Protein AF-A0A8X7U1D4-F1 (afdb_monomer_lite)

Radius of gyration: 17.74 Å; chains: 1; bounding box: 40×36×51 Å

pLDDT: mean 89.43, std 10.96, range [47.75, 97.56]

InterPro domains:
  IPR011257 DNA glycosylase [SSF48150] (38-174)
  IPR052054 Oxidative DNA damage repair enzyme [PTHR10242] (1-174)

Structure (mmCIF, N/CA/C/O backbone):
data_AF-A0A8X7U1D4-F1
#
_entry.id   AF-A0A8X7U1D4-F1
#
loop_
_atom_site.group_PDB
_atom_site.id
_atom_site.type_symbol
_atom_site.label_atom_id
_atom_site.label_alt_id
_atom_site.label_comp_id
_atom_site.label_asym_id
_atom_site.label_entity_id
_atom_site.label_seq_id
_atom_site.pdbx_PDB_ins_code
_atom_site.Cartn_x
_atom_site.Cartn_y
_atom_site.Cartn_z
_atom_site.occupancy
_atom_site.B_iso_or_equiv
_atom_site.auth_seq_id
_atom_site.auth_comp_id
_atom_site.auth_asym_id
_atom_site.auth_atom_id
_atom_site.pdbx_PDB_model_num
ATOM 1 N N . MET A 1 1 ? 5.957 -12.033 -0.882 1.00 64.75 1 MET A N 1
ATOM 2 C CA . MET A 1 1 ? 5.432 -12.866 -1.970 1.00 64.75 1 MET A CA 1
ATOM 3 C C . MET A 1 1 ? 5.738 -12.234 -3.320 1.00 64.75 1 MET A C 1
ATOM 5 O O . MET A 1 1 ? 5.631 -11.025 -3.478 1.00 64.75 1 MET A O 1
ATOM 9 N N . LEU A 1 2 ? 6.186 -13.049 -4.268 1.00 77.56 2 LEU A N 1
ATOM 10 C CA . LEU A 1 2 ? 6.453 -12.641 -5.643 1.00 77.56 2 LEU A CA 1
ATOM 11 C C . LEU A 1 2 ? 5.250 -13.031 -6.507 1.00 77.56 2 LEU A C 1
ATOM 13 O O . LEU A 1 2 ? 4.722 -14.129 -6.337 1.00 77.56 2 LEU A O 1
ATOM 17 N N . ARG A 1 3 ? 4.822 -12.157 -7.421 1.00 82.44 3 ARG A N 1
ATOM 18 C CA . ARG A 1 3 ? 3.791 -12.498 -8.406 1.00 82.44 3 ARG A CA 1
ATOM 19 C C . ARG A 1 3 ? 4.402 -13.340 -9.533 1.00 82.44 3 ARG A C 1
ATOM 21 O O . ARG A 1 3 ? 5.425 -12.961 -10.105 1.00 82.44 3 ARG A O 1
ATOM 28 N N . ILE A 1 4 ? 3.806 -14.504 -9.782 1.00 87.31 4 ILE A N 1
ATOM 29 C CA . ILE A 1 4 ? 4.330 -15.546 -10.683 1.00 87.31 4 ILE A CA 1
ATOM 30 C C . ILE A 1 4 ? 3.261 -16.059 -11.660 1.00 87.31 4 ILE A C 1
ATOM 32 O O . ILE A 1 4 ? 3.222 -17.241 -11.990 1.00 87.31 4 ILE A O 1
ATOM 36 N N . SER A 1 5 ? 2.345 -15.190 -12.093 1.00 88.62 5 SER A N 1
ATOM 37 C CA . SER A 1 5 ? 1.375 -15.548 -13.129 1.00 88.62 5 SER A CA 1
ATOM 38 C C . SER A 1 5 ? 1.995 -15.471 -14.527 1.00 88.62 5 SER A C 1
ATOM 40 O O . SER A 1 5 ? 2.973 -14.761 -14.758 1.00 88.62 5 SER A O 1
ATOM 42 N N . ALA A 1 6 ? 1.357 -16.132 -15.497 1.00 92.06 6 ALA A N 1
ATOM 43 C CA . ALA A 1 6 ? 1.747 -16.028 -16.903 1.00 92.06 6 ALA A CA 1
ATOM 44 C C . ALA A 1 6 ? 1.692 -14.585 -17.437 1.00 92.06 6 ALA A C 1
ATOM 46 O O . ALA A 1 6 ? 2.353 -14.272 -18.421 1.00 92.06 6 ALA A O 1
ATOM 47 N N . GLU A 1 7 ? 0.880 -13.712 -16.836 1.00 90.25 7 GLU A N 1
ATOM 48 C CA . GLU A 1 7 ? 0.852 -12.292 -17.184 1.00 90.25 7 GLU A CA 1
ATOM 49 C C . GLU A 1 7 ? 2.069 -11.552 -16.630 1.00 90.25 7 GLU A C 1
ATOM 51 O O . GLU A 1 7 ? 2.723 -10.847 -17.387 1.00 90.25 7 GLU A O 1
ATOM 56 N N . ASP A 1 8 ? 2.453 -11.809 -15.376 1.00 90.19 8 ASP A N 1
ATOM 57 C CA . ASP A 1 8 ? 3.663 -11.216 -14.786 1.00 90.19 8 ASP A CA 1
ATOM 58 C C . ASP A 1 8 ? 4.927 -11.627 -15.554 1.00 90.19 8 ASP A C 1
ATOM 60 O O . ASP A 1 8 ? 5.841 -10.829 -15.745 1.00 90.19 8 ASP A O 1
ATOM 64 N N . ASP A 1 9 ? 4.981 -12.873 -16.029 1.00 92.75 9 ASP A N 1
ATOM 65 C CA . ASP A 1 9 ? 6.097 -13.361 -16.840 1.00 92.75 9 ASP A CA 1
ATOM 66 C C . ASP A 1 9 ? 6.171 -12.656 -18.200 1.00 92.75 9 ASP A C 1
ATOM 68 O O . ASP A 1 9 ? 7.270 -12.357 -18.678 1.00 92.75 9 ASP A O 1
ATOM 72 N N . ARG A 1 10 ? 5.018 -12.343 -18.812 1.00 94.38 10 ARG A N 1
ATOM 73 C CA . ARG A 1 10 ? 4.970 -11.535 -20.039 1.00 94.38 10 ARG A CA 1
ATOM 74 C C . ARG A 1 10 ? 5.443 -10.111 -19.780 1.00 94.38 10 ARG A C 1
ATOM 76 O O . ARG A 1 10 ? 6.252 -9.621 -20.564 1.00 94.38 10 ARG A O 1
ATOM 83 N N . ASP A 1 11 ? 4.993 -9.485 -18.697 1.00 92.56 11 ASP A N 1
ATOM 84 C CA . ASP A 1 11 ? 5.366 -8.110 -18.347 1.00 92.56 11 ASP A CA 1
ATOM 85 C C . ASP A 1 11 ? 6.883 -7.992 -18.129 1.00 92.56 11 ASP A C 1
ATOM 87 O O . ASP A 1 11 ? 7.542 -7.123 -18.706 1.00 92.56 11 ASP A O 1
ATOM 91 N N . VAL A 1 12 ? 7.473 -8.929 -17.375 1.00 94.06 12 VAL A N 1
ATOM 92 C CA . VAL A 1 12 ? 8.928 -8.985 -17.155 1.00 94.06 12 VAL A CA 1
ATOM 93 C C . VAL A 1 12 ? 9.675 -9.223 -18.466 1.00 94.06 12 VAL A C 1
ATOM 95 O O . VAL A 1 12 ? 10.674 -8.553 -18.727 1.00 94.06 12 VAL A O 1
ATOM 98 N N . ALA A 1 13 ? 9.205 -10.147 -19.308 1.00 94.69 13 ALA A N 1
ATOM 99 C CA . ALA A 1 13 ? 9.846 -10.432 -20.589 1.00 94.69 13 ALA A CA 1
ATOM 100 C C . ALA A 1 13 ? 9.810 -9.222 -21.536 1.00 94.69 13 ALA A C 1
ATOM 102 O O . ALA A 1 13 ? 10.823 -8.923 -22.166 1.00 94.69 13 ALA A O 1
ATOM 103 N N . GLN A 1 14 ? 8.684 -8.507 -21.616 1.00 94.94 14 GLN A N 1
ATOM 104 C CA . GLN A 1 14 ? 8.561 -7.286 -22.418 1.00 94.94 14 GLN A CA 1
ATOM 105 C C . GLN A 1 14 ? 9.490 -6.183 -21.903 1.00 94.94 14 GLN A C 1
ATOM 107 O O . GLN A 1 14 ? 10.223 -5.583 -22.686 1.00 94.94 14 GLN A O 1
ATOM 112 N N . PHE A 1 15 ? 9.540 -5.964 -20.587 1.00 94.31 15 PHE A N 1
ATOM 113 C CA . PHE A 1 15 ? 10.480 -5.021 -19.978 1.00 94.31 15 PHE A CA 1
ATOM 114 C C . PHE A 1 15 ? 11.941 -5.371 -20.312 1.00 94.31 15 PHE A C 1
ATOM 116 O O . PHE A 1 15 ? 12.717 -4.519 -20.743 1.00 94.31 15 PHE A O 1
ATOM 123 N N . GLN A 1 16 ? 12.315 -6.644 -20.189 1.00 96.25 16 GLN A N 1
ATOM 124 C CA . GLN A 1 16 ? 13.667 -7.127 -20.479 1.00 96.25 16 GLN A CA 1
ATOM 125 C C . GLN A 1 16 ? 14.033 -7.103 -21.972 1.00 96.25 16 GLN A C 1
ATOM 127 O O . GLN A 1 16 ? 15.218 -7.095 -22.302 1.00 96.25 16 GLN A O 1
ATOM 132 N N . GLN A 1 17 ? 13.054 -7.088 -22.882 1.00 96.50 17 GLN A N 1
ATOM 133 C CA . GLN A 1 17 ? 13.299 -6.859 -24.313 1.00 96.50 17 GLN A CA 1
ATOM 134 C C . GLN A 1 17 ? 13.699 -5.409 -24.599 1.00 96.50 17 GLN A C 1
ATOM 136 O O . GLN A 1 17 ? 14.496 -5.169 -25.500 1.00 96.50 17 GLN A O 1
ATOM 141 N N . LEU A 1 18 ? 13.169 -4.456 -23.828 1.00 95.50 18 LEU A N 1
ATOM 142 C CA . LEU A 1 18 ? 13.503 -3.034 -23.945 1.00 95.50 18 LEU A CA 1
ATOM 143 C C . LEU A 1 18 ? 14.812 -2.678 -23.220 1.00 95.50 18 LEU A C 1
ATOM 145 O O . LEU A 1 18 ? 15.472 -1.708 -23.584 1.00 95.50 18 LEU A O 1
ATOM 149 N N . HIS A 1 19 ? 15.195 -3.463 -22.208 1.00 94.81 19 HIS A N 1
ATOM 150 C CA . HIS A 1 19 ? 16.350 -3.200 -21.349 1.00 94.81 19 HIS A CA 1
ATOM 151 C C . HIS A 1 19 ? 17.247 -4.441 -21.211 1.00 94.81 19 HIS A C 1
ATOM 153 O O . HIS A 1 19 ? 17.088 -5.251 -20.294 1.00 94.81 19 HIS A O 1
ATOM 159 N N . GLU A 1 20 ? 18.235 -4.576 -22.100 1.00 94.38 20 GLU A N 1
ATOM 160 C CA . GLU A 1 20 ? 19.131 -5.744 -22.145 1.00 94.38 20 GLU A CA 1
ATOM 161 C C . GLU A 1 20 ? 19.928 -5.943 -20.843 1.00 94.38 20 GLU A C 1
ATOM 163 O O . GLU A 1 20 ? 20.044 -7.068 -20.350 1.00 94.38 20 GLU A O 1
ATOM 168 N N . ASP A 1 21 ? 20.399 -4.862 -20.217 1.00 95.38 21 ASP A N 1
ATOM 169 C CA . ASP A 1 21 ? 21.080 -4.939 -18.920 1.00 95.38 21 ASP A CA 1
ATOM 170 C C . ASP A 1 21 ? 20.163 -5.483 -17.820 1.00 95.38 21 ASP A C 1
ATOM 172 O O . ASP A 1 21 ? 20.604 -6.260 -16.968 1.00 95.38 21 ASP A O 1
ATOM 176 N N . ALA A 1 22 ? 18.872 -5.137 -17.848 1.00 94.81 22 ALA A N 1
ATOM 177 C CA . ALA A 1 22 ? 17.910 -5.689 -16.903 1.00 94.81 22 ALA A CA 1
ATOM 178 C C . ALA A 1 22 ? 17.762 -7.203 -17.099 1.00 94.81 22 ALA A C 1
ATOM 180 O O . ALA A 1 22 ? 17.758 -7.947 -16.120 1.00 94.81 22 ALA A O 1
ATOM 181 N N . LYS A 1 23 ? 17.734 -7.674 -18.353 1.00 95.69 23 LYS A N 1
ATOM 182 C CA . LYS A 1 23 ? 17.719 -9.106 -18.682 1.00 95.69 23 LYS A CA 1
ATOM 183 C C . LYS A 1 23 ? 18.964 -9.824 -18.167 1.00 95.69 23 LYS A C 1
ATOM 185 O O . LYS A 1 23 ? 18.845 -10.853 -17.506 1.00 95.69 23 LYS A O 1
ATOM 190 N N . LYS A 1 24 ? 20.152 -9.272 -18.434 1.00 97.00 24 LYS A N 1
ATOM 191 C CA . LYS A 1 24 ? 21.442 -9.849 -18.023 1.00 97.00 24 LYS A CA 1
ATOM 192 C C . LYS A 1 24 ? 21.555 -10.004 -16.505 1.00 97.00 24 LYS A C 1
ATOM 194 O O . LYS A 1 24 ? 22.108 -10.993 -16.035 1.00 97.00 24 LYS A O 1
ATOM 199 N N . ASN A 1 25 ? 21.022 -9.042 -15.754 1.00 96.00 25 ASN A N 1
ATOM 200 C CA . ASN A 1 25 ? 21.076 -9.025 -14.291 1.00 96.00 25 ASN A CA 1
ATOM 201 C C . ASN A 1 25 ? 19.840 -9.656 -13.619 1.00 96.00 25 ASN A C 1
ATOM 203 O O . ASN A 1 25 ? 19.769 -9.697 -12.394 1.00 96.00 25 ASN A O 1
ATOM 207 N N . GLY A 1 26 ? 18.860 -10.144 -14.390 1.00 92.06 26 GLY A N 1
ATOM 208 C CA . GLY A 1 26 ? 17.635 -10.744 -13.852 1.00 92.06 26 GLY A CA 1
ATOM 209 C C . GLY A 1 26 ? 16.670 -9.751 -13.186 1.00 92.06 26 GLY A C 1
ATOM 210 O O . GLY A 1 26 ? 15.849 -10.154 -12.362 1.00 92.06 26 GLY A O 1
ATOM 211 N N . PHE A 1 27 ? 16.745 -8.461 -13.526 1.00 92.19 27 PHE A N 1
ATOM 212 C CA . PHE A 1 27 ? 15.837 -7.428 -13.021 1.00 92.19 27 PHE A CA 1
ATOM 213 C C . PHE A 1 27 ? 14.454 -7.481 -13.682 1.00 92.19 27 PHE A C 1
ATOM 215 O O . PHE A 1 27 ? 14.292 -7.970 -14.799 1.00 92.19 27 PHE A O 1
ATOM 222 N N . GLY A 1 28 ? 13.456 -6.923 -12.993 1.00 89.56 28 GLY A N 1
ATOM 223 C CA . GLY A 1 28 ? 12.088 -6.748 -13.504 1.00 89.56 28 GLY A CA 1
ATOM 224 C C . GLY A 1 28 ? 11.004 -7.284 -12.572 1.00 89.56 28 GLY A C 1
ATOM 225 O O . GLY A 1 28 ? 9.836 -6.953 -12.728 1.00 89.56 28 GLY A O 1
ATOM 226 N N . ARG A 1 29 ? 11.378 -8.081 -11.567 1.00 89.75 29 ARG A N 1
ATOM 227 C CA . ARG A 1 29 ? 10.444 -8.610 -10.572 1.00 89.75 29 ARG A CA 1
ATOM 228 C C . ARG A 1 29 ? 10.420 -7.765 -9.307 1.00 89.75 29 ARG A C 1
ATOM 230 O O . ARG A 1 29 ? 11.459 -7.321 -8.828 1.00 89.75 29 ARG A O 1
ATOM 237 N N . ILE A 1 30 ? 9.224 -7.595 -8.749 1.00 87.56 30 ILE A N 1
ATOM 238 C CA . ILE A 1 30 ? 8.982 -6.779 -7.556 1.00 87.56 30 ILE A CA 1
ATOM 239 C C . ILE A 1 30 ? 8.478 -7.671 -6.425 1.00 87.56 30 ILE A C 1
ATOM 241 O O . ILE A 1 30 ? 7.557 -8.471 -6.602 1.00 87.56 30 ILE A O 1
ATOM 245 N N . PHE A 1 31 ? 9.081 -7.520 -5.247 1.00 87.94 31 PHE A N 1
ATOM 246 C CA . PHE A 1 31 ? 8.584 -8.146 -4.030 1.00 87.94 31 PHE A CA 1
ATOM 247 C C . PHE A 1 31 ? 7.404 -7.360 -3.474 1.00 87.94 31 PHE A C 1
ATOM 249 O O . PHE A 1 31 ? 7.454 -6.139 -3.356 1.00 87.94 31 PHE A O 1
ATOM 256 N N . ARG A 1 32 ? 6.368 -8.087 -3.068 1.00 89.75 32 ARG A N 1
ATOM 257 C CA . ARG A 1 32 ? 5.227 -7.540 -2.338 1.00 89.75 32 ARG A CA 1
ATOM 258 C C . ARG A 1 32 ? 4.919 -8.385 -1.110 1.00 89.75 32 ARG A C 1
ATOM 260 O O . ARG A 1 32 ? 5.496 -9.460 -0.946 1.00 89.75 32 ARG A O 1
ATOM 267 N N . SER A 1 33 ? 4.049 -7.936 -0.227 1.00 91.12 33 SER A N 1
ATOM 268 C CA . SER A 1 33 ? 3.607 -8.723 0.926 1.00 91.12 33 SER A CA 1
ATOM 269 C C . SER A 1 33 ? 2.599 -9.796 0.494 1.00 91.12 33 SER A C 1
ATOM 271 O O . SER A 1 33 ? 2.165 -9.828 -0.659 1.00 91.12 33 SER A O 1
ATOM 273 N N . THR A 1 34 ? 2.268 -10.731 1.389 1.00 88.25 34 THR A N 1
ATOM 274 C CA . THR A 1 34 ? 1.273 -11.7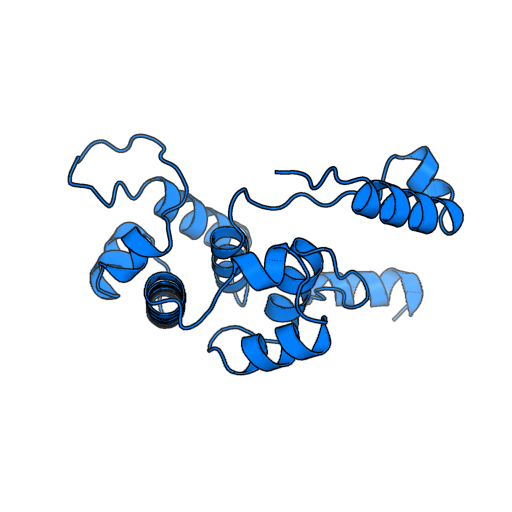83 1.096 1.00 88.25 34 THR A CA 1
ATOM 275 C C . THR A 1 34 ? -0.123 -11.192 0.911 1.00 88.25 34 THR A C 1
ATOM 277 O O . THR A 1 34 ? -0.875 -11.664 0.068 1.00 88.25 34 THR A O 1
ATOM 280 N N . PHE A 1 35 ? -0.444 -10.130 1.654 1.00 91.25 35 PHE A N 1
ATOM 281 C CA . PHE A 1 35 ? -1.720 -9.426 1.567 1.00 91.25 35 PHE A CA 1
ATOM 282 C C . PHE A 1 35 ? -1.511 -7.991 1.091 1.00 91.25 35 PHE A C 1
ATOM 284 O O . PHE A 1 35 ? -0.638 -7.292 1.606 1.00 91.25 35 PHE A O 1
ATOM 291 N N . LEU A 1 36 ? -2.352 -7.513 0.167 1.00 95.38 36 LEU A N 1
ATOM 292 C CA . LEU A 1 36 ? -2.281 -6.124 -0.306 1.00 95.38 36 LEU A CA 1
ATOM 293 C C . LEU A 1 36 ? -2.456 -5.108 0.830 1.00 95.38 36 LEU A C 1
ATOM 295 O O . LEU A 1 36 ? -1.814 -4.062 0.834 1.00 95.38 36 LEU A O 1
ATOM 299 N N . PHE A 1 37 ? -3.280 -5.438 1.827 1.00 96.75 37 PHE A N 1
ATOM 300 C CA . PHE A 1 37 ? -3.469 -4.607 3.015 1.00 96.75 37 PHE A CA 1
ATOM 301 C C . PHE A 1 37 ? -2.145 -4.292 3.730 1.00 96.75 37 PHE A C 1
ATOM 303 O O . PHE A 1 37 ? -1.912 -3.151 4.122 1.00 96.75 37 PHE A O 1
ATOM 310 N N . GLU A 1 38 ? -1.253 -5.276 3.856 1.00 95.44 38 GLU A N 1
ATOM 311 C CA . GLU A 1 38 ? 0.056 -5.096 4.487 1.00 95.44 38 GLU A CA 1
ATOM 312 C C . GLU A 1 38 ? 0.935 -4.128 3.678 1.00 95.44 38 GLU A C 1
ATOM 314 O O . GLU A 1 38 ? 1.541 -3.222 4.254 1.00 95.44 38 GLU A O 1
ATOM 319 N N . ASP A 1 39 ? 0.947 -4.251 2.346 1.00 95.94 39 ASP A N 1
ATOM 320 C CA . ASP A 1 39 ? 1.671 -3.328 1.461 1.00 95.94 39 ASP A CA 1
ATOM 321 C C . ASP A 1 39 ? 1.113 -1.898 1.551 1.00 95.94 39 ASP A C 1
ATOM 323 O O . ASP A 1 39 ? 1.877 -0.929 1.616 1.00 95.94 39 ASP A O 1
ATOM 327 N N . MET A 1 40 ? -0.214 -1.750 1.629 1.00 97.56 40 MET A N 1
ATOM 328 C CA . MET A 1 40 ? -0.880 -0.457 1.819 1.00 97.56 40 MET A CA 1
ATOM 329 C C . MET A 1 40 ? -0.475 0.193 3.146 1.00 97.56 40 MET A C 1
ATOM 331 O O . MET A 1 40 ? -0.098 1.367 3.166 1.00 97.56 40 MET A O 1
ATOM 335 N N . VAL A 1 41 ? -0.513 -0.555 4.254 1.00 96.50 41 VAL A N 1
ATOM 336 C CA . VAL A 1 41 ? -0.135 -0.026 5.571 1.00 96.50 41 VAL A CA 1
ATOM 337 C C . VAL A 1 41 ? 1.345 0.349 5.596 1.00 96.50 41 VAL A C 1
ATOM 339 O O . VAL A 1 41 ? 1.672 1.478 5.959 1.00 96.50 41 VAL A O 1
ATOM 342 N N . LYS A 1 42 ? 2.245 -0.532 5.145 1.00 95.44 42 LYS A N 1
ATOM 343 C CA . LYS A 1 42 ? 3.689 -0.241 5.086 1.00 95.44 42 LYS A CA 1
ATOM 344 C C . LYS A 1 42 ? 4.002 0.993 4.239 1.00 95.44 42 LYS A C 1
ATOM 346 O O . LYS A 1 42 ? 4.844 1.798 4.632 1.00 95.44 42 LYS A O 1
ATOM 351 N N . SER A 1 43 ? 3.283 1.192 3.135 1.00 96.38 43 SER A N 1
ATOM 352 C CA . SER A 1 43 ? 3.431 2.383 2.289 1.00 96.38 43 SER A CA 1
ATOM 353 C C . SER A 1 43 ? 3.054 3.672 3.030 1.00 96.38 43 SER A C 1
ATOM 355 O O . SER A 1 43 ? 3.763 4.671 2.925 1.00 96.38 43 SER A O 1
ATOM 357 N N . ILE A 1 44 ? 1.988 3.650 3.839 1.00 97.12 44 ILE A N 1
ATOM 358 C CA . ILE A 1 44 ? 1.602 4.782 4.701 1.00 97.12 44 ILE A CA 1
ATOM 359 C C . ILE A 1 44 ? 2.668 5.049 5.776 1.00 97.12 44 ILE A C 1
ATOM 361 O O . ILE A 1 44 ? 2.967 6.208 6.082 1.00 97.12 44 ILE A O 1
ATOM 365 N N . LEU A 1 45 ? 3.235 3.991 6.365 1.00 95.94 45 LEU A N 1
ATOM 366 C CA . LEU A 1 45 ? 4.274 4.098 7.395 1.00 95.94 45 LEU A CA 1
ATOM 367 C C . LEU A 1 45 ? 5.570 4.715 6.853 1.00 95.94 45 LEU A C 1
ATOM 369 O O . LEU A 1 45 ? 6.221 5.467 7.578 1.00 95.94 45 LEU A O 1
ATOM 373 N N . LEU A 1 46 ? 5.908 4.440 5.591 1.00 95.00 46 LEU A N 1
ATOM 374 C CA . LEU A 1 46 ? 7.104 4.964 4.931 1.00 95.00 46 LEU A CA 1
ATOM 375 C C . LEU A 1 46 ? 7.031 6.481 4.691 1.00 95.00 46 LEU A C 1
ATOM 377 O O . LEU A 1 46 ? 8.035 7.183 4.800 1.00 95.00 46 LEU A O 1
ATOM 381 N N . CYS A 1 47 ? 5.845 7.019 4.393 1.00 93.81 47 CYS A N 1
ATOM 382 C CA . CYS A 1 47 ? 5.682 8.448 4.128 1.00 93.81 47 CYS A CA 1
ATOM 383 C C . CYS A 1 47 ? 6.051 9.302 5.345 1.00 93.81 47 CYS A C 1
ATOM 385 O O . CYS A 1 47 ? 5.508 9.085 6.424 1.00 93.81 47 CYS A O 1
ATOM 387 N N . ASN A 1 48 ? 6.880 10.338 5.159 1.00 91.88 48 ASN A N 1
ATOM 388 C CA . ASN A 1 48 ? 7.308 11.274 6.213 1.00 91.88 48 ASN A CA 1
ATOM 389 C C . ASN A 1 48 ? 7.906 10.568 7.449 1.00 91.88 48 ASN A C 1
ATOM 391 O O . ASN A 1 48 ? 7.566 10.865 8.600 1.00 91.88 48 ASN A O 1
ATOM 395 N N . SER A 1 49 ? 8.739 9.563 7.202 1.00 93.06 49 SER A N 1
ATOM 396 C CA . SER A 1 49 ? 9.416 8.770 8.220 1.00 93.06 49 SER A CA 1
ATOM 397 C C . SER A 1 49 ? 10.833 8.457 7.747 1.00 93.06 49 SER A C 1
ATOM 399 O O . SER A 1 49 ? 11.099 8.416 6.548 1.00 93.06 49 SER A O 1
ATOM 401 N N . THR A 1 50 ? 11.756 8.240 8.682 1.00 93.69 50 THR A N 1
ATOM 402 C CA . THR A 1 50 ? 13.060 7.669 8.329 1.00 93.69 50 THR A CA 1
ATOM 403 C C . THR A 1 50 ? 12.903 6.171 8.095 1.00 93.69 50 THR A C 1
ATOM 405 O O . THR A 1 50 ? 11.948 5.544 8.569 1.00 93.69 50 THR A O 1
ATOM 408 N N . TRP A 1 51 ? 13.861 5.570 7.394 1.00 92.69 51 TRP A N 1
ATOM 409 C CA . TRP A 1 51 ? 13.871 4.124 7.195 1.00 92.69 51 TRP A CA 1
ATOM 410 C C . TRP A 1 51 ? 13.849 3.359 8.527 1.00 92.69 51 TRP A C 1
ATOM 412 O O . TRP A 1 51 ? 12.998 2.498 8.732 1.00 92.69 51 TRP A O 1
ATOM 422 N N . GLU A 1 52 ? 14.699 3.755 9.477 1.00 94.94 52 GLU A N 1
ATOM 423 C CA . GLU A 1 52 ? 14.768 3.153 10.813 1.00 94.94 52 GLU A CA 1
ATOM 424 C C . GLU A 1 52 ? 13.430 3.225 11.565 1.00 94.94 52 GLU A C 1
ATOM 426 O O . GLU A 1 52 ? 12.957 2.220 12.092 1.00 94.94 52 GLU A O 1
ATOM 431 N N . LYS A 1 53 ? 12.760 4.386 11.562 1.00 94.06 53 LYS A N 1
ATOM 432 C CA . LYS A 1 53 ? 11.442 4.535 12.201 1.00 94.06 53 LYS A CA 1
ATOM 433 C C . LYS A 1 53 ? 10.375 3.689 11.512 1.00 94.06 53 LYS A C 1
ATOM 435 O O . LYS A 1 53 ? 9.514 3.127 12.183 1.00 94.06 53 LYS A O 1
ATOM 440 N N . THR A 1 54 ? 10.438 3.581 10.187 1.00 94.12 54 THR A N 1
ATOM 441 C CA . THR A 1 54 ? 9.519 2.746 9.401 1.00 94.12 54 THR A CA 1
ATOM 442 C C . THR A 1 54 ? 9.690 1.272 9.747 1.00 94.12 54 THR A C 1
ATOM 444 O O . THR A 1 54 ? 8.700 0.593 10.018 1.00 94.12 54 THR A O 1
ATOM 447 N N . LEU A 1 55 ? 10.937 0.798 9.818 1.00 92.25 55 LEU A N 1
ATOM 448 C CA . LEU A 1 55 ? 11.255 -0.551 10.276 1.00 92.25 55 LEU A CA 1
ATOM 449 C C . LEU A 1 55 ? 10.787 -0.789 11.709 1.00 92.25 55 LEU A C 1
ATOM 451 O O . LEU A 1 55 ? 10.214 -1.842 11.980 1.00 92.25 55 LEU A O 1
ATOM 455 N N . GLY A 1 56 ? 10.981 0.185 12.601 1.00 91.94 56 GLY A N 1
ATOM 456 C CA . GLY A 1 56 ? 10.490 0.131 13.974 1.00 91.94 56 GLY A CA 1
ATOM 457 C C . GLY A 1 56 ? 8.976 -0.065 14.032 1.00 91.94 56 GLY A C 1
ATOM 458 O O . GLY A 1 56 ? 8.518 -1.035 14.623 1.00 91.94 56 GLY A O 1
ATOM 459 N N . MET A 1 57 ? 8.202 0.785 13.349 1.00 93.19 57 MET A N 1
ATOM 460 C CA . MET A 1 57 ? 6.736 0.676 13.306 1.00 93.19 57 MET A CA 1
ATOM 461 C C . MET A 1 57 ? 6.266 -0.654 12.699 1.00 93.19 57 MET A C 1
ATOM 463 O O . MET A 1 57 ? 5.415 -1.325 13.279 1.00 93.19 57 MET A O 1
ATOM 467 N N . ALA A 1 58 ? 6.829 -1.060 11.555 1.00 91.00 58 ALA A N 1
ATOM 468 C CA . ALA A 1 58 ? 6.444 -2.300 10.879 1.00 91.00 58 ALA A CA 1
ATOM 469 C C . ALA A 1 58 ? 6.799 -3.549 11.705 1.00 91.00 58 ALA A C 1
ATOM 471 O O . ALA A 1 58 ? 6.017 -4.499 11.776 1.00 91.00 58 ALA A O 1
ATOM 472 N N . SER A 1 59 ? 7.958 -3.538 12.367 1.00 86.88 59 SER A N 1
ATOM 473 C CA . SER A 1 59 ? 8.377 -4.630 13.246 1.00 86.88 59 SER A CA 1
ATOM 474 C C . SER A 1 59 ? 7.503 -4.680 14.491 1.00 86.88 59 SER A C 1
ATOM 476 O O . SER A 1 59 ? 6.972 -5.738 14.799 1.00 86.88 59 SER A O 1
ATOM 478 N N . SER A 1 60 ? 7.277 -3.544 15.161 1.00 84.62 60 SER A N 1
ATOM 479 C CA . SER A 1 60 ? 6.389 -3.461 16.324 1.00 84.62 60 SER A CA 1
ATOM 480 C C . SER A 1 60 ? 4.998 -3.996 16.007 1.00 84.62 60 SER A C 1
ATOM 482 O O . SER A 1 60 ? 4.480 -4.780 16.791 1.00 84.62 60 SER A O 1
ATOM 484 N N . SER A 1 61 ? 4.433 -3.690 14.834 1.00 80.56 61 SER A N 1
ATOM 485 C CA . SER A 1 61 ? 3.151 -4.280 14.432 1.00 80.56 61 SER A CA 1
ATOM 486 C C . SER A 1 61 ? 3.191 -5.798 14.248 1.00 80.56 61 SER A C 1
ATOM 488 O O . SER A 1 61 ? 2.207 -6.449 14.559 1.00 80.56 61 SER A O 1
ATOM 490 N N . ALA A 1 62 ? 4.311 -6.379 13.806 1.00 72.44 62 ALA A N 1
ATOM 491 C CA . ALA A 1 62 ? 4.461 -7.834 13.700 1.00 72.44 62 ALA A CA 1
ATOM 492 C C . ALA A 1 62 ? 4.684 -8.523 15.063 1.00 72.44 62 ALA A C 1
ATOM 494 O O . ALA A 1 62 ? 4.428 -9.714 15.205 1.00 72.44 62 ALA A O 1
ATOM 495 N N . TYR A 1 63 ? 5.159 -7.785 16.072 1.00 60.53 63 TYR A N 1
ATOM 496 C CA . TYR A 1 63 ? 5.245 -8.252 17.464 1.00 60.53 63 TYR A CA 1
ATOM 497 C C . TYR A 1 63 ? 3.960 -8.005 18.260 1.00 60.53 63 TYR A C 1
ATOM 499 O O . TYR A 1 63 ? 3.828 -8.485 19.384 1.00 60.53 63 TYR A O 1
ATOM 507 N N . CYS A 1 64 ? 3.002 -7.270 17.692 1.00 60.56 64 CYS A N 1
ATOM 508 C CA . CYS A 1 64 ? 1.687 -7.118 18.286 1.00 60.56 64 CYS A CA 1
ATOM 509 C C . CYS A 1 64 ? 0.920 -8.430 18.138 1.00 60.56 64 CYS A C 1
ATOM 511 O O . CYS A 1 64 ? 0.145 -8.602 17.201 1.00 60.56 64 CYS A O 1
ATOM 513 N N . ASN A 1 65 ? 1.093 -9.343 19.094 1.00 56.75 65 ASN A N 1
ATOM 514 C CA . ASN A 1 65 ? 0.070 -10.340 19.380 1.00 56.75 65 ASN A CA 1
ATOM 515 C C . ASN A 1 65 ? -1.164 -9.590 19.895 1.00 56.75 65 ASN A C 1
ATOM 517 O O . ASN A 1 65 ? -1.358 -9.412 21.095 1.00 56.75 65 ASN A O 1
ATOM 521 N N . LEU A 1 66 ? -2.002 -9.122 18.966 1.00 59.28 66 LEU A N 1
ATOM 522 C CA . LEU A 1 66 ? -3.278 -8.464 19.269 1.00 59.28 66 LEU A CA 1
ATOM 523 C C . LEU A 1 66 ? -4.249 -9.418 19.991 1.00 59.28 66 LEU A C 1
ATOM 525 O O . LEU A 1 66 ? -5.247 -8.997 20.570 1.00 59.28 66 LEU A O 1
ATOM 529 N N . SER A 1 67 ? -3.915 -10.707 20.018 1.00 49.88 67 SER A N 1
ATOM 530 C CA . SER A 1 67 ? -4.503 -11.758 20.832 1.00 49.88 67 SER A CA 1
ATOM 531 C C . SER A 1 67 ? -3.717 -11.977 22.135 1.00 49.88 67 SER A C 1
ATOM 533 O O . SER A 1 67 ? -2.885 -12.869 22.175 1.00 49.88 67 SER A O 1
ATOM 535 N N . TYR A 1 68 ? -3.998 -11.185 23.180 1.00 48.44 68 TYR A N 1
ATOM 536 C CA . TYR A 1 68 ? -3.856 -11.419 24.644 1.00 48.44 68 TYR A CA 1
ATOM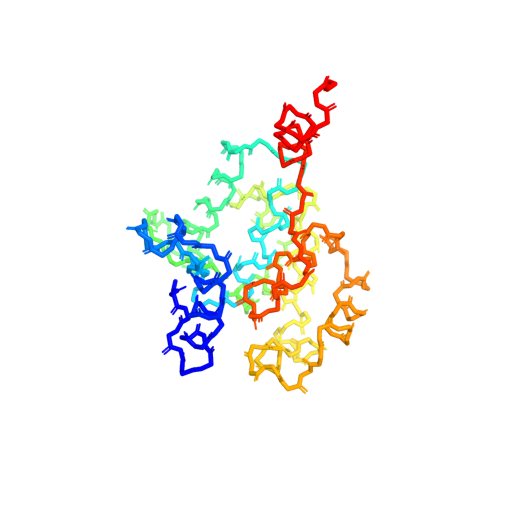 537 C C . TYR A 1 68 ? -2.629 -12.141 25.273 1.00 48.44 68 TYR A C 1
ATOM 539 O O . TYR A 1 68 ? -2.516 -12.145 26.502 1.00 48.44 68 TYR A O 1
ATOM 547 N N . SER A 1 69 ? -1.697 -12.735 24.531 1.00 47.75 69 SER A N 1
ATOM 548 C CA . SER A 1 69 ? -0.523 -13.419 25.069 1.00 47.75 69 SER A CA 1
ATOM 549 C C . SER A 1 69 ? 0.617 -12.421 25.245 1.00 47.75 69 SER A C 1
ATOM 551 O O . SER A 1 69 ? 1.136 -11.885 24.270 1.00 47.75 69 SER A O 1
ATOM 553 N N . LYS A 1 70 ? 1.038 -12.206 26.495 1.00 47.88 70 LYS A N 1
ATOM 554 C CA .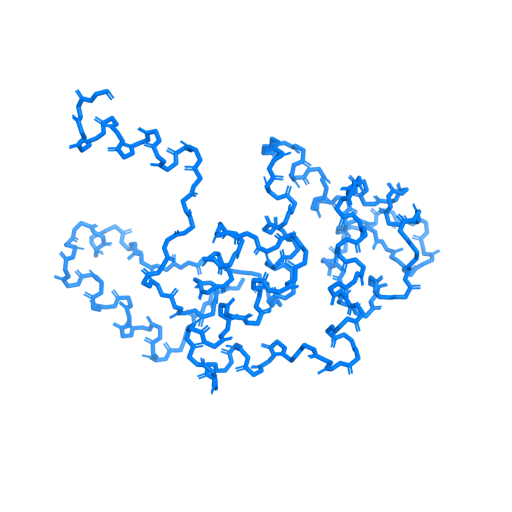 LYS A 1 70 ? 2.166 -11.341 26.897 1.00 47.88 70 LYS A CA 1
ATOM 555 C C . LYS A 1 70 ? 3.548 -11.799 26.398 1.00 47.88 70 LYS A C 1
ATOM 557 O O . LYS A 1 70 ? 4.551 -11.204 26.780 1.00 47.88 70 LYS A O 1
ATOM 562 N N . GLU A 1 71 ? 3.625 -12.852 25.595 1.00 54.12 71 GLU A N 1
ATOM 563 C CA . GLU A 1 71 ? 4.885 -13.331 25.034 1.00 54.12 71 GLU A CA 1
ATOM 564 C C . GLU A 1 71 ? 5.164 -12.622 23.704 1.00 54.12 71 GLU A C 1
ATOM 566 O O . GLU A 1 71 ? 4.396 -12.748 22.744 1.00 54.12 71 GLU A O 1
ATOM 571 N N . GLU A 1 72 ? 6.280 -11.885 23.654 1.00 54.47 72 GLU A N 1
ATOM 572 C CA . GLU A 1 72 ? 6.865 -11.289 22.445 1.00 54.47 72 GLU A CA 1
ATOM 573 C C . GLU A 1 72 ? 7.400 -12.390 21.516 1.00 54.47 72 GLU A C 1
ATOM 575 O O . GLU A 1 72 ? 8.600 -12.561 21.306 1.00 54.47 72 GLU A O 1
ATOM 580 N N . THR A 1 73 ? 6.497 -13.186 20.958 1.00 60.06 73 THR A N 1
ATOM 581 C CA . THR A 1 73 ? 6.819 -14.072 19.844 1.00 60.06 73 THR A CA 1
ATOM 582 C C . THR A 1 73 ? 6.650 -13.292 18.546 1.00 60.06 73 THR A C 1
ATOM 584 O O . THR A 1 73 ? 5.713 -12.512 18.379 1.00 60.06 73 THR A O 1
ATOM 587 N N . ARG A 1 74 ? 7.605 -13.443 17.623 1.00 64.50 74 ARG A N 1
ATOM 588 C CA . ARG A 1 74 ? 7.568 -12.775 16.318 1.00 64.50 74 ARG A CA 1
ATOM 589 C C . ARG A 1 74 ? 6.384 -13.327 15.518 1.00 64.50 74 ARG A C 1
ATOM 591 O O . ARG A 1 74 ? 6.445 -14.463 15.052 1.00 64.50 74 ARG A O 1
ATOM 598 N N . GLY A 1 75 ? 5.319 -12.539 15.404 1.00 73.44 75 GLY A N 1
ATOM 599 C CA . GLY A 1 75 ? 4.088 -12.894 14.708 1.00 73.44 75 GLY A CA 1
ATOM 600 C C . GLY A 1 75 ? 4.070 -12.451 13.245 1.00 73.44 75 GLY A C 1
ATOM 601 O O . GLY A 1 75 ? 5.041 -11.907 12.707 1.00 73.44 75 GLY A O 1
ATOM 602 N N . ASN A 1 76 ? 2.937 -12.703 12.590 1.00 84.19 76 ASN A N 1
ATOM 603 C CA . ASN A 1 76 ? 2.653 -12.164 11.264 1.00 84.19 76 ASN A CA 1
ATOM 604 C C . ASN A 1 76 ? 2.296 -10.676 11.355 1.00 84.19 76 ASN A C 1
ATOM 606 O O . ASN A 1 76 ? 1.948 -10.165 12.417 1.00 84.19 76 ASN A O 1
ATOM 610 N N . PHE A 1 77 ? 2.339 -9.976 10.221 1.00 88.38 77 PHE A N 1
ATOM 611 C CA . PHE A 1 77 ? 1.753 -8.643 10.155 1.00 88.38 77 PHE A CA 1
ATOM 612 C C . PHE A 1 77 ? 0.235 -8.725 10.416 1.00 88.38 77 PHE A C 1
ATOM 614 O O . PHE A 1 77 ? -0.413 -9.622 9.866 1.00 88.38 77 PHE A O 1
ATOM 621 N N . PRO A 1 78 ? -0.344 -7.814 11.217 1.00 89.69 78 PRO A N 1
ATOM 622 C CA . PRO A 1 78 ? -1.744 -7.890 11.608 1.00 89.69 78 PRO A CA 1
ATOM 623 C C . PRO A 1 78 ? -2.676 -7.720 10.407 1.00 89.69 78 PRO A C 1
ATOM 625 O O . PRO A 1 78 ? -2.494 -6.850 9.549 1.00 89.69 78 PRO A O 1
ATOM 628 N N . SER A 1 79 ? -3.711 -8.548 10.367 1.00 92.12 79 SER A N 1
ATOM 629 C CA . SER A 1 79 ? -4.769 -8.491 9.365 1.00 92.12 79 SER A CA 1
ATOM 630 C C . SER A 1 79 ? -5.636 -7.236 9.516 1.00 92.12 79 SER A C 1
ATOM 632 O O . SER A 1 79 ? -5.683 -6.592 10.570 1.00 92.12 79 SER A O 1
ATOM 634 N N . ALA A 1 80 ? -6.392 -6.904 8.463 1.00 94.25 80 ALA A N 1
ATOM 635 C CA . ALA A 1 80 ? -7.382 -5.828 8.523 1.00 94.25 80 ALA A CA 1
ATOM 636 C C . ALA A 1 80 ? -8.410 -6.061 9.642 1.00 94.25 80 ALA A C 1
ATOM 638 O O . ALA A 1 80 ? -8.775 -5.117 10.336 1.00 94.25 80 ALA A O 1
ATOM 639 N N . LYS A 1 81 ? -8.810 -7.316 9.871 1.00 92.81 81 LYS A N 1
ATOM 640 C CA . LYS A 1 81 ? -9.730 -7.702 10.942 1.00 92.81 81 LYS A CA 1
ATOM 641 C C . LYS A 1 81 ? -9.192 -7.363 12.328 1.00 92.81 81 LYS A C 1
ATOM 643 O O . LYS A 1 81 ? -9.892 -6.745 13.129 1.00 92.81 81 LYS A O 1
ATOM 648 N N . GLU A 1 82 ? -7.947 -7.745 12.604 1.00 90.31 82 GLU A N 1
ATOM 649 C CA . GLU A 1 82 ? -7.317 -7.497 13.903 1.00 90.31 82 GLU A CA 1
ATOM 650 C C . GLU A 1 82 ? -7.182 -5.993 14.158 1.00 90.31 82 GLU A C 1
ATOM 652 O O . GLU A 1 82 ? -7.639 -5.509 15.190 1.00 90.31 82 GLU A O 1
ATOM 657 N N . ILE A 1 83 ? -6.676 -5.225 13.185 1.00 91.62 83 ILE A N 1
ATOM 658 C CA . ILE A 1 83 ? -6.577 -3.762 13.307 1.00 91.62 83 ILE A CA 1
ATOM 659 C C . ILE A 1 83 ? -7.959 -3.103 13.450 1.00 91.62 83 ILE A C 1
ATOM 661 O O . ILE A 1 83 ? -8.108 -2.157 14.222 1.00 91.62 83 ILE A O 1
ATOM 665 N N . ALA A 1 84 ? -8.979 -3.568 12.722 1.00 92.62 84 ALA A N 1
ATOM 666 C CA . ALA A 1 84 ? -10.320 -2.982 12.761 1.00 92.62 84 ALA A CA 1
ATOM 667 C C . ALA A 1 84 ? -11.003 -3.129 14.130 1.00 92.62 84 ALA A C 1
ATOM 669 O O . ALA A 1 84 ? -11.855 -2.301 14.466 1.00 92.62 84 ALA A O 1
ATOM 670 N N . SER A 1 85 ? -10.624 -4.159 14.895 1.00 89.25 85 SER A N 1
ATOM 671 C CA . SER A 1 85 ? -11.143 -4.440 16.239 1.00 89.25 85 SER A CA 1
ATOM 672 C C . SER A 1 85 ? -10.548 -3.556 17.340 1.00 89.25 85 SER A C 1
ATOM 674 O O . SER A 1 85 ? -11.060 -3.551 18.456 1.00 89.25 85 SER A O 1
ATOM 676 N N . LEU A 1 86 ? -9.496 -2.794 17.029 1.00 85.69 86 LEU A N 1
ATOM 677 C CA . LEU A 1 86 ? -8.744 -2.007 18.000 1.00 85.69 86 LEU A CA 1
ATOM 678 C C . LEU A 1 86 ? -9.025 -0.515 17.890 1.00 85.69 86 LEU A C 1
ATOM 680 O O . LEU A 1 86 ? -9.292 0.034 16.813 1.00 85.69 86 LEU A O 1
ATOM 684 N N . ASP A 1 87 ? -8.852 0.154 19.023 1.00 82.69 87 ASP A N 1
ATOM 685 C CA . ASP A 1 87 ? -8.822 1.604 19.090 1.00 82.69 87 ASP A CA 1
ATOM 686 C C . ASP A 1 87 ? -7.425 2.152 18.768 1.00 82.69 87 ASP A C 1
ATOM 688 O O . ASP A 1 87 ? -6.392 1.489 18.921 1.00 82.69 87 ASP A O 1
ATOM 692 N N . LYS A 1 88 ? -7.390 3.405 18.302 1.00 81.50 88 LYS A N 1
ATOM 693 C CA . LYS A 1 88 ? -6.154 4.084 17.879 1.00 81.50 88 LYS A CA 1
ATOM 694 C C . LYS A 1 88 ? -5.135 4.197 19.019 1.00 81.50 88 LYS A C 1
ATOM 696 O O . LYS A 1 88 ? -3.936 4.215 18.752 1.00 81.50 88 LYS A O 1
ATOM 701 N N . GLU A 1 89 ? -5.602 4.299 20.263 1.00 86.19 89 GLU A N 1
ATOM 702 C CA . GLU A 1 89 ? -4.779 4.384 21.467 1.00 86.19 89 GLU A CA 1
ATOM 703 C C . GLU A 1 89 ? -3.981 3.094 21.667 1.00 86.19 89 GLU A C 1
ATOM 705 O O . GLU A 1 89 ? -2.758 3.159 21.765 1.00 86.19 89 GLU A O 1
ATOM 710 N N . LEU A 1 90 ? -4.644 1.934 21.600 1.00 82.81 90 LEU A N 1
ATOM 711 C CA . LEU A 1 90 ? -4.003 0.619 21.726 1.00 82.81 90 LEU A CA 1
ATOM 712 C C . LEU A 1 90 ? -3.015 0.361 20.582 1.00 82.81 90 LEU A C 1
ATOM 714 O O . LEU A 1 90 ? -1.901 -0.111 20.796 1.00 82.81 90 LEU A O 1
ATOM 718 N N . ILE A 1 91 ? -3.376 0.743 19.354 1.00 85.06 91 ILE A N 1
ATOM 719 C CA . ILE A 1 91 ? -2.456 0.644 18.211 1.00 85.06 91 ILE A CA 1
ATOM 720 C C . ILE A 1 91 ? -1.218 1.517 18.415 1.00 85.06 91 ILE A C 1
ATOM 722 O O . ILE A 1 91 ? -0.123 1.141 18.007 1.00 85.06 91 ILE A O 1
ATOM 726 N N . ASN A 1 92 ? -1.350 2.688 19.031 1.00 85.81 92 ASN A N 1
ATOM 727 C CA . ASN A 1 92 ? -0.195 3.536 19.300 1.00 85.81 92 ASN A CA 1
ATOM 728 C C . ASN A 1 92 ? 0.651 3.045 20.472 1.00 85.81 92 ASN A C 1
ATOM 730 O O . ASN A 1 92 ? 1.871 3.193 20.408 1.00 85.81 92 ASN A O 1
ATOM 734 N N . GLU A 1 93 ? 0.033 2.439 21.483 1.00 84.50 93 GLU A N 1
ATOM 735 C CA . GLU A 1 93 ? 0.732 1.782 22.587 1.00 84.50 93 GLU A CA 1
ATOM 736 C C . GLU A 1 93 ? 1.629 0.647 22.075 1.00 84.50 93 GLU A C 1
ATOM 738 O O . GLU A 1 93 ? 2.815 0.600 22.406 1.00 84.50 93 GLU A O 1
ATOM 743 N N . HIS A 1 94 ? 1.095 -0.211 21.201 1.00 79.88 94 HIS A N 1
ATOM 744 C CA . HIS A 1 94 ? 1.807 -1.405 20.751 1.00 79.88 94 HIS A CA 1
ATOM 745 C C . HIS A 1 94 ? 2.587 -1.216 19.435 1.00 79.88 94 HIS A C 1
ATOM 747 O O . HIS A 1 94 ? 3.754 -1.598 19.346 1.00 79.88 94 HIS A O 1
ATOM 753 N N . CYS A 1 95 ? 1.996 -0.584 18.414 1.00 82.69 95 CYS A N 1
ATOM 754 C CA . CYS A 1 95 ? 2.594 -0.454 17.075 1.00 82.69 95 CYS A CA 1
ATOM 755 C C . CYS A 1 95 ? 3.335 0.873 16.841 1.00 82.69 95 CYS A C 1
ATOM 757 O O . CYS A 1 95 ? 4.087 0.995 15.873 1.00 82.69 95 CYS A O 1
ATOM 759 N N . LYS A 1 96 ? 3.107 1.891 17.683 1.00 87.75 96 LYS A N 1
ATOM 760 C CA . LYS A 1 96 ? 3.742 3.223 17.591 1.00 87.75 96 LYS A CA 1
ATOM 761 C C . LYS A 1 96 ? 3.541 3.937 16.242 1.00 87.75 96 LYS A C 1
ATOM 763 O O . LYS A 1 96 ? 4.416 4.666 15.781 1.00 87.75 96 LYS A O 1
ATOM 768 N N . PHE A 1 97 ? 2.375 3.779 15.612 1.00 91.00 97 PHE A N 1
ATOM 769 C CA . PHE A 1 97 ? 2.066 4.401 14.310 1.00 91.00 97 PHE A CA 1
ATOM 770 C C . PHE A 1 97 ? 1.929 5.938 14.355 1.00 91.00 97 PHE A C 1
ATOM 772 O O . PHE A 1 97 ? 1.943 6.617 13.318 1.00 91.00 97 PHE A O 1
ATOM 779 N N . GLY A 1 98 ? 1.786 6.512 15.548 1.00 91.81 98 GLY A N 1
ATOM 780 C CA . GLY A 1 98 ? 1.578 7.936 15.773 1.00 91.81 98 GLY A CA 1
ATOM 781 C C . GLY A 1 98 ? 0.267 8.422 15.153 1.00 91.81 98 GLY A C 1
ATOM 782 O O . GLY A 1 98 ? -0.786 7.796 15.278 1.00 91.81 98 GLY A O 1
ATOM 783 N N . TYR A 1 99 ? 0.322 9.546 14.435 1.00 92.56 99 TYR A N 1
ATOM 784 C CA . TYR A 1 99 ? -0.863 10.123 13.788 1.00 92.56 99 TYR A CA 1
ATOM 785 C C . TYR A 1 99 ? -1.464 9.220 12.694 1.00 92.56 99 TYR A C 1
ATOM 787 O O . TYR A 1 99 ? -2.645 9.353 12.367 1.00 92.56 99 TYR A O 1
ATOM 795 N N . ARG A 1 100 ? -0.672 8.289 12.139 1.00 94.75 100 ARG A N 1
ATOM 796 C CA . ARG A 1 100 ? -1.095 7.370 11.069 1.00 94.75 100 ARG A CA 1
ATOM 797 C C . ARG A 1 100 ? -2.067 6.306 11.573 1.00 94.75 100 ARG A C 1
ATOM 799 O O . ARG A 1 100 ? -2.825 5.774 10.766 1.00 94.75 100 ARG A O 1
ATOM 806 N N . ALA A 1 101 ? -2.094 6.036 12.884 1.00 94.06 101 ALA A N 1
ATOM 807 C CA . ALA A 1 101 ? -2.991 5.050 13.491 1.00 94.06 101 ALA A CA 1
ATOM 808 C C . ALA A 1 101 ? -4.452 5.279 13.076 1.00 94.06 101 ALA A C 1
ATOM 810 O O . ALA A 1 101 ? -5.125 4.350 12.644 1.00 94.06 101 ALA A O 1
ATOM 811 N N . ASN A 1 102 ? -4.910 6.535 13.080 1.00 93.06 102 ASN A N 1
ATOM 812 C CA . ASN A 1 102 ? -6.270 6.892 12.665 1.00 93.06 102 ASN A CA 1
ATOM 813 C C . ASN A 1 102 ? -6.586 6.490 11.223 1.00 93.06 102 ASN A C 1
ATOM 815 O O . ASN A 1 102 ? -7.694 6.048 10.921 1.00 93.06 102 ASN A O 1
ATOM 819 N N . TRP A 1 103 ? -5.623 6.671 10.320 1.00 95.50 103 TRP A N 1
ATOM 820 C CA . TRP A 1 103 ? -5.792 6.369 8.901 1.00 95.50 103 TRP A CA 1
ATOM 821 C C . TRP A 1 103 ? -5.821 4.861 8.678 1.00 95.50 103 TRP A C 1
ATOM 823 O O . TRP A 1 103 ? -6.682 4.363 7.958 1.00 95.50 103 TRP A O 1
ATOM 833 N N . ILE A 1 104 ? -4.930 4.145 9.364 1.00 95.69 104 ILE A N 1
ATOM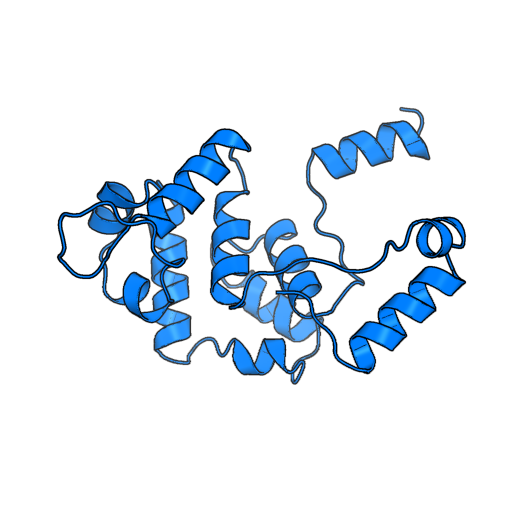 834 C CA . ILE A 1 104 ? -4.793 2.692 9.283 1.00 95.69 104 ILE A CA 1
ATOM 835 C C . ILE A 1 104 ? -6.025 1.9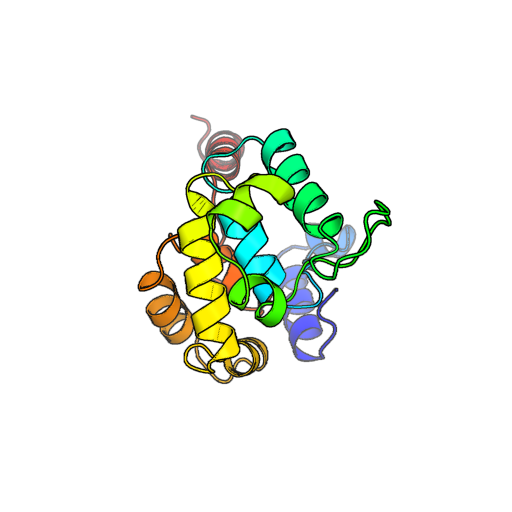91 9.875 1.00 95.69 104 ILE A C 1
ATOM 837 O O . ILE A 1 104 ? -6.565 1.097 9.232 1.00 95.69 104 ILE A O 1
ATOM 841 N N . VAL A 1 105 ? -6.552 2.444 11.020 1.00 94.31 105 VAL A N 1
ATOM 842 C CA . VAL A 1 105 ? -7.813 1.924 11.592 1.00 94.31 105 VAL A CA 1
ATOM 843 C C . VAL A 1 105 ? -8.983 2.148 10.642 1.00 94.31 105 VAL A C 1
ATOM 845 O O . VAL A 1 105 ? -9.798 1.251 10.425 1.00 94.31 105 VAL A O 1
ATOM 848 N N . LYS A 1 106 ? -9.082 3.343 10.048 1.00 95.44 106 LYS A N 1
ATOM 849 C CA . LYS A 1 106 ? -10.149 3.648 9.088 1.00 95.44 106 LYS A CA 1
ATOM 850 C C . LYS A 1 106 ? -10.052 2.758 7.847 1.00 95.44 106 LYS A C 1
ATOM 852 O O . LYS A 1 106 ? -11.076 2.243 7.405 1.00 95.44 106 LYS A O 1
ATOM 857 N N . LEU A 1 107 ? -8.844 2.555 7.319 1.00 97.25 107 LEU A N 1
ATOM 858 C CA . LEU A 1 107 ? -8.584 1.636 6.211 1.00 97.25 107 LEU A CA 1
ATOM 859 C C . LEU A 1 107 ? -9.001 0.206 6.579 1.00 97.25 107 LEU A C 1
ATOM 861 O O . LEU A 1 107 ? -9.778 -0.401 5.850 1.00 97.25 107 LEU A O 1
ATOM 865 N N . ALA A 1 108 ? -8.548 -0.292 7.729 1.00 96.12 108 ALA A N 1
ATOM 866 C CA . ALA A 1 108 ? -8.852 -1.629 8.226 1.00 96.12 108 ALA A CA 1
ATOM 867 C C . ALA A 1 108 ? -10.364 -1.872 8.339 1.00 96.12 108 ALA A C 1
ATOM 869 O O . ALA A 1 108 ? -10.872 -2.852 7.803 1.00 96.12 108 ALA A O 1
ATOM 870 N N . LYS A 1 109 ? -11.111 -0.927 8.928 1.00 96.12 109 LYS A N 1
ATOM 871 C CA . LYS A 1 109 ? -12.579 -0.999 9.028 1.00 96.12 109 LYS A CA 1
ATOM 872 C C . LYS A 1 109 ? -13.266 -1.007 7.657 1.00 96.12 109 LYS A C 1
ATOM 874 O O . LYS A 1 109 ? -14.275 -1.685 7.478 1.00 96.12 109 LYS A O 1
ATOM 879 N N . MET A 1 110 ? -12.748 -0.261 6.678 1.00 97.31 110 MET A N 1
ATOM 880 C CA . MET A 1 110 ? -13.294 -0.265 5.314 1.00 97.31 110 MET A CA 1
ATOM 881 C C . MET A 1 110 ? -13.049 -1.590 4.587 1.00 97.31 110 MET A C 1
ATOM 883 O O . MET A 1 110 ? -13.928 -2.029 3.851 1.00 97.31 110 MET A O 1
ATOM 887 N N . VAL A 1 111 ? -11.890 -2.215 4.801 1.00 97.50 111 VAL A N 1
ATOM 888 C CA . VAL A 1 111 ? -11.561 -3.531 4.235 1.00 97.50 111 VAL A CA 1
ATOM 889 C C . VAL A 1 111 ? -12.401 -4.623 4.900 1.00 97.50 111 VAL A C 1
ATOM 891 O O . VAL A 1 111 ? -13.073 -5.372 4.202 1.00 97.50 111 VAL A O 1
ATOM 894 N N . GLU A 1 112 ? -12.453 -4.654 6.235 1.00 96.94 112 GLU A N 1
ATOM 895 C CA . GLU A 1 112 ? -13.203 -5.666 6.996 1.00 96.94 112 GLU A CA 1
ATOM 896 C C . GLU A 1 112 ? -14.715 -5.612 6.727 1.00 96.94 112 GLU A C 1
ATOM 898 O O . GLU A 1 112 ? -15.373 -6.640 6.620 1.00 96.94 112 GLU A O 1
ATOM 903 N N . SER A 1 113 ? -15.283 -4.412 6.562 1.00 96.62 113 SER A N 1
ATOM 904 C CA . SER A 1 113 ? -16.704 -4.252 6.206 1.00 96.62 113 SER A CA 1
ATOM 905 C C . SER A 1 113 ? -17.019 -4.544 4.733 1.00 96.62 113 SER A C 1
ATOM 907 O O . SER A 1 113 ? -18.176 -4.438 4.332 1.00 96.62 113 SER A O 1
ATOM 909 N N . GLY A 1 114 ? -16.014 -4.830 3.898 1.00 95.50 114 GLY A N 1
ATOM 910 C CA . GLY A 1 114 ? -16.177 -5.030 2.455 1.00 95.50 114 GLY A CA 1
ATOM 911 C C . GLY A 1 114 ? -16.425 -3.745 1.654 1.00 95.50 114 GLY A C 1
ATOM 912 O O . GLY A 1 114 ? -16.534 -3.795 0.430 1.00 95.50 114 GLY A O 1
ATOM 913 N N . LYS A 1 115 ? -16.468 -2.569 2.301 1.00 95.88 115 LYS A N 1
ATOM 914 C CA . LYS A 1 115 ? -16.601 -1.267 1.618 1.00 95.88 115 LYS A CA 1
ATOM 915 C C . LYS A 1 115 ? -15.427 -0.988 0.672 1.00 95.88 115 LYS A C 1
ATOM 917 O O . LYS A 1 115 ? -15.583 -0.253 -0.304 1.00 95.88 115 LYS A O 1
ATOM 922 N N . LEU A 1 116 ? -14.255 -1.537 0.981 1.00 96.44 116 LEU A N 1
ATOM 923 C CA . LEU A 1 116 ? -13.078 -1.535 0.122 1.00 96.44 116 LEU A CA 1
ATOM 924 C C . LEU A 1 116 ? -12.661 -2.982 -0.156 1.00 96.44 116 LEU A C 1
ATOM 926 O O . LEU A 1 116 ? -11.987 -3.600 0.663 1.00 96.44 116 LEU A O 1
ATOM 930 N N . ASN A 1 117 ? -13.057 -3.509 -1.312 1.00 95.31 117 ASN A N 1
ATOM 931 C CA . ASN A 1 117 ? -12.685 -4.856 -1.728 1.00 95.31 117 ASN A CA 1
ATOM 932 C C . ASN A 1 117 ? -11.272 -4.851 -2.331 1.00 95.31 117 ASN A C 1
ATOM 934 O O . ASN A 1 117 ? -11.063 -4.326 -3.423 1.00 95.31 117 ASN A O 1
ATOM 938 N N . LEU A 1 118 ? -10.298 -5.400 -1.599 1.00 96.06 118 LEU A N 1
ATOM 939 C CA . LEU A 1 118 ? -8.915 -5.499 -2.074 1.00 96.06 118 LEU A CA 1
ATOM 940 C C . LEU A 1 118 ? -8.716 -6.659 -3.055 1.00 96.06 118 LEU A C 1
ATOM 942 O O . LEU A 1 118 ? -7.887 -6.547 -3.949 1.00 96.06 118 LEU A O 1
ATOM 946 N N . GLU A 1 119 ? -9.496 -7.733 -2.938 1.00 93.50 119 GLU A N 1
ATOM 947 C CA . GLU A 1 119 ? -9.389 -8.907 -3.810 1.00 93.50 119 GLU A CA 1
ATOM 948 C C . GLU A 1 119 ? -9.763 -8.565 -5.260 1.00 93.50 119 GLU A C 1
ATOM 950 O O . GLU A 1 119 ? -9.066 -8.972 -6.187 1.00 93.50 119 GLU A O 1
ATOM 955 N N . GLU A 1 120 ? -10.799 -7.740 -5.452 1.00 94.19 120 GLU A N 1
ATOM 956 C CA . GLU A 1 120 ? -11.186 -7.174 -6.758 1.00 94.19 120 GLU A CA 1
ATOM 957 C C . GLU A 1 120 ? -10.022 -6.389 -7.401 1.00 94.19 120 GLU A C 1
ATOM 959 O O . GLU A 1 120 ? -9.766 -6.486 -8.602 1.00 94.19 120 GLU A O 1
ATOM 964 N N . MET A 1 121 ? -9.259 -5.644 -6.590 1.00 94.62 121 MET A N 1
ATOM 965 C CA . MET A 1 121 ? -8.087 -4.901 -7.070 1.00 94.62 121 MET A CA 1
ATOM 966 C C . MET A 1 121 ? -6.934 -5.839 -7.436 1.00 94.62 121 MET A C 1
ATOM 968 O O . MET A 1 121 ? -6.278 -5.639 -8.454 1.00 94.62 121 MET A O 1
ATOM 972 N N . GLU A 1 122 ? -6.680 -6.868 -6.624 1.00 91.62 122 GLU A N 1
ATOM 973 C CA . GLU A 1 122 ? -5.596 -7.829 -6.856 1.00 91.62 122 GLU A CA 1
ATOM 974 C C . GLU A 1 122 ? -5.827 -8.710 -8.082 1.00 91.62 122 GLU A C 1
ATOM 976 O O . GLU A 1 122 ? -4.874 -9.010 -8.803 1.00 91.62 122 GLU A O 1
ATOM 981 N N . ARG A 1 123 ? -7.085 -9.078 -8.347 1.00 91.12 123 ARG A N 1
ATOM 982 C CA . ARG A 1 123 ? -7.495 -9.787 -9.567 1.00 91.12 123 ARG A CA 1
ATOM 983 C C . ARG A 1 123 ? -7.396 -8.930 -10.827 1.00 91.12 123 ARG A C 1
ATOM 985 O O . ARG A 1 123 ? -7.458 -9.478 -11.921 1.00 91.12 123 ARG A O 1
ATOM 992 N N . ARG A 1 124 ? -7.172 -7.618 -10.673 1.00 89.69 124 ARG A N 1
ATOM 993 C CA . ARG A 1 124 ? -7.202 -6.620 -11.750 1.00 89.69 124 ARG A CA 1
ATOM 994 C C . ARG A 1 124 ? -8.551 -6.579 -12.475 1.00 89.69 124 ARG A C 1
ATOM 996 O O . ARG A 1 124 ? -8.606 -6.298 -13.667 1.00 89.69 124 ARG A O 1
ATOM 1003 N N . ASP A 1 125 ? -9.643 -6.768 -11.733 1.00 91.44 125 ASP A N 1
ATOM 1004 C CA . ASP A 1 125 ? -11.007 -6.590 -12.258 1.00 91.44 125 ASP A CA 1
ATOM 1005 C C . ASP A 1 125 ? -11.327 -5.099 -12.513 1.00 91.44 125 ASP A C 1
ATOM 1007 O O . ASP A 1 125 ? -12.275 -4.754 -13.217 1.00 91.44 125 ASP A O 1
ATOM 1011 N N . MET A 1 126 ? -10.509 -4.203 -11.949 1.00 93.12 126 MET A N 1
ATOM 1012 C CA . MET A 1 126 ? -10.575 -2.753 -12.112 1.00 93.12 126 MET A CA 1
ATOM 1013 C C . MET A 1 126 ? -9.346 -2.215 -12.844 1.00 93.12 126 MET A C 1
ATOM 1015 O O . MET A 1 126 ? -8.230 -2.663 -12.572 1.00 93.12 126 MET A O 1
ATOM 1019 N N . THR A 1 127 ? -9.518 -1.177 -13.669 1.00 95.44 127 THR A N 1
ATOM 1020 C CA . THR A 1 127 ? -8.390 -0.467 -14.297 1.00 95.44 127 THR A CA 1
ATOM 1021 C C . THR A 1 127 ? -7.573 0.317 -13.269 1.00 95.44 127 THR A C 1
ATOM 1023 O O . THR A 1 127 ? -8.048 0.656 -12.178 1.00 95.44 127 THR A O 1
ATOM 1026 N N . ALA A 1 128 ? -6.336 0.662 -13.625 1.00 95.94 128 ALA A N 1
ATOM 1027 C CA . ALA A 1 128 ? -5.468 1.458 -12.767 1.00 95.94 128 ALA A CA 1
ATOM 1028 C C . ALA A 1 128 ? -6.065 2.819 -12.381 1.00 95.94 128 ALA A C 1
ATOM 1030 O O . ALA A 1 128 ? -5.882 3.283 -11.252 1.00 95.94 128 ALA A O 1
ATOM 1031 N N . GLU A 1 129 ? -6.794 3.458 -13.293 1.00 96.50 129 GLU A N 1
ATOM 1032 C CA . GLU A 1 129 ? -7.458 4.741 -13.074 1.00 96.50 129 GLU A CA 1
ATOM 1033 C C . GLU A 1 129 ? -8.568 4.586 -12.038 1.00 96.50 129 GLU A C 1
ATOM 1035 O O . GLU A 1 129 ? -8.614 5.345 -11.071 1.00 96.50 129 GLU A O 1
ATOM 1040 N N . GLN A 1 130 ? -9.398 3.549 -12.169 1.00 96.69 130 GLN A N 1
ATOM 1041 C CA . GLN A 1 130 ? -10.474 3.269 -11.220 1.00 96.69 130 GLN A CA 1
ATOM 1042 C C . GLN A 1 130 ? -9.922 2.970 -9.820 1.00 96.69 130 GLN A C 1
ATOM 1044 O O . GLN A 1 130 ? -10.443 3.475 -8.820 1.00 96.69 130 GLN A O 1
ATOM 1049 N N . VAL A 1 131 ? -8.847 2.175 -9.727 1.00 97.06 131 VAL A N 1
ATOM 1050 C CA . VAL A 1 131 ? -8.162 1.917 -8.450 1.00 97.06 131 VAL A CA 1
ATOM 1051 C C . VAL A 1 131 ? -7.602 3.225 -7.887 1.00 97.06 131 VAL A C 1
ATOM 1053 O O . VAL A 1 131 ? -7.857 3.553 -6.728 1.00 97.06 131 VAL A O 1
ATOM 1056 N N . SER A 1 132 ? -6.925 4.029 -8.710 1.00 96.69 132 SER A N 1
ATOM 1057 C CA . SER A 1 132 ? -6.379 5.333 -8.313 1.00 96.69 132 SER A CA 1
ATOM 1058 C C . SER A 1 132 ? -7.446 6.277 -7.765 1.00 96.69 132 SER A C 1
ATOM 1060 O O . SER A 1 132 ? -7.240 6.911 -6.731 1.00 96.69 132 SER A O 1
ATOM 1062 N N . GLU A 1 133 ? -8.592 6.385 -8.435 1.00 95.94 133 GLU A N 1
ATOM 1063 C CA . GLU A 1 133 ? -9.708 7.232 -8.012 1.00 95.94 133 GLU A CA 1
ATOM 1064 C C . GLU A 1 133 ? -10.319 6.775 -6.687 1.00 95.94 133 GLU A C 1
ATOM 1066 O O . GLU A 1 133 ? -10.723 7.615 -5.876 1.00 95.94 133 GLU A O 1
ATOM 1071 N N . LYS A 1 134 ? -10.382 5.460 -6.437 1.00 96.25 134 LYS A N 1
ATOM 1072 C CA . LYS A 1 134 ? -10.809 4.930 -5.135 1.00 96.25 134 LYS A CA 1
ATOM 1073 C C . LYS A 1 134 ? -9.780 5.250 -4.050 1.00 96.25 134 LYS A C 1
ATOM 1075 O O . LYS A 1 134 ? -10.165 5.763 -2.999 1.00 96.25 134 LYS A O 1
ATOM 1080 N N . LEU A 1 135 ? -8.495 4.995 -4.302 1.00 96.62 135 LEU A N 1
ATOM 1081 C CA . LEU A 1 135 ? -7.428 5.183 -3.316 1.00 96.62 135 LEU A CA 1
ATOM 1082 C C . LEU A 1 135 ? -7.228 6.655 -2.947 1.00 96.62 135 LEU A C 1
ATOM 1084 O O . LEU A 1 135 ? -7.159 6.962 -1.765 1.00 96.62 135 LEU A O 1
ATOM 1088 N N . LYS A 1 136 ? -7.251 7.586 -3.909 1.00 94.88 136 LYS A N 1
ATOM 1089 C CA . LYS A 1 136 ? -7.084 9.033 -3.651 1.00 94.88 136 LYS A CA 1
ATOM 1090 C C . LYS A 1 136 ? -8.139 9.631 -2.709 1.00 94.88 136 LYS A C 1
ATOM 1092 O O . LYS A 1 136 ? -7.912 10.688 -2.127 1.00 94.88 136 LYS A O 1
ATOM 1097 N N . LYS A 1 137 ? -9.294 8.975 -2.541 1.00 95.44 137 LYS A N 1
ATOM 1098 C CA . LYS A 1 137 ? -10.345 9.384 -1.587 1.00 95.44 137 LYS A CA 1
ATOM 1099 C C . LYS A 1 137 ? -10.022 8.979 -0.142 1.00 95.44 137 LYS A C 1
ATOM 1101 O O . LYS A 1 137 ? -10.700 9.420 0.787 1.00 95.44 137 LYS A O 1
ATOM 1106 N N . LEU A 1 138 ? -9.023 8.122 0.060 1.00 96.62 138 LEU A N 1
ATOM 1107 C CA . LEU A 1 138 ? -8.604 7.627 1.364 1.00 96.62 138 LEU A CA 1
ATOM 1108 C C . LEU A 1 138 ? -7.526 8.536 1.964 1.00 96.62 138 LEU A C 1
ATOM 1110 O O . LEU A 1 138 ? -6.595 8.987 1.301 1.00 96.62 138 LEU A O 1
ATOM 1114 N N . THR A 1 139 ? -7.619 8.783 3.268 1.00 95.06 139 THR A N 1
ATOM 1115 C CA . THR A 1 139 ? -6.590 9.542 3.986 1.00 95.06 139 THR A CA 1
ATOM 1116 C C . THR A 1 139 ? -5.301 8.723 4.070 1.00 95.06 139 THR A C 1
ATOM 1118 O O . THR A 1 139 ? -5.345 7.543 4.403 1.00 95.06 139 THR A O 1
ATOM 1121 N N . GLY A 1 140 ? -4.160 9.349 3.777 1.00 95.31 140 GLY A N 1
ATOM 1122 C CA . GLY A 1 140 ? -2.861 8.669 3.712 1.00 95.31 140 GLY A CA 1
ATOM 1123 C C . GLY A 1 140 ? -2.501 8.125 2.325 1.00 95.31 140 GLY A C 1
ATOM 1124 O O . GLY A 1 140 ? -1.370 7.695 2.135 1.00 95.31 140 GLY A O 1
ATOM 1125 N N . PHE A 1 141 ? -3.401 8.209 1.340 1.00 97.06 141 PHE A N 1
ATOM 1126 C CA . PHE A 1 141 ? -3.172 7.732 -0.028 1.00 97.06 141 PHE A CA 1
ATOM 1127 C C . PHE A 1 141 ? -2.859 8.889 -0.981 1.00 97.06 141 PHE A C 1
ATOM 1129 O O . PHE A 1 141 ? -3.653 9.272 -1.838 1.00 97.06 141 PHE A O 1
ATOM 1136 N N . GLY A 1 142 ? -1.669 9.468 -0.808 1.00 94.75 142 GLY A N 1
ATOM 1137 C CA . GLY A 1 142 ? -1.106 10.432 -1.756 1.00 94.75 142 GLY A CA 1
ATOM 1138 C C . GLY A 1 142 ? -0.608 9.769 -3.047 1.00 94.75 142 GLY A C 1
ATOM 1139 O O . GLY A 1 142 ? -0.785 8.566 -3.254 1.00 94.75 142 GLY A O 1
ATOM 1140 N N . ALA A 1 143 ? 0.060 10.549 -3.903 1.00 95.19 143 ALA A N 1
ATOM 1141 C CA . ALA A 1 143 ? 0.605 10.064 -5.177 1.00 95.19 143 ALA A CA 1
ATOM 1142 C C . ALA A 1 143 ? 1.555 8.867 -4.994 1.00 95.19 143 ALA A C 1
ATOM 1144 O O . ALA A 1 143 ? 1.374 7.849 -5.655 1.00 95.19 143 ALA A O 1
ATOM 1145 N N . PHE A 1 144 ? 2.490 8.961 -4.041 1.00 95.69 144 PHE A N 1
ATOM 1146 C CA . PHE A 1 144 ? 3.444 7.893 -3.732 1.00 95.69 144 PHE A CA 1
ATOM 1147 C C . PHE A 1 144 ? 2.743 6.591 -3.323 1.00 95.69 144 PHE A C 1
ATOM 1149 O O . PHE A 1 144 ? 2.901 5.574 -3.984 1.00 95.69 144 PHE A O 1
ATOM 1156 N N . VAL A 1 145 ? 1.906 6.634 -2.279 1.00 97.19 145 VAL A N 1
ATOM 1157 C CA . VAL A 1 145 ? 1.214 5.440 -1.762 1.00 97.19 145 VAL A CA 1
ATOM 1158 C C . VAL A 1 145 ? 0.310 4.821 -2.827 1.00 97.19 145 VAL A C 1
ATOM 1160 O O . VAL A 1 145 ? 0.286 3.605 -2.976 1.00 97.19 145 VAL A O 1
ATOM 1163 N N . THR A 1 146 ? -0.402 5.645 -3.599 1.00 97.44 146 THR A N 1
ATOM 1164 C CA . THR A 1 146 ? -1.262 5.162 -4.689 1.00 97.44 146 THR A CA 1
ATOM 1165 C C . THR A 1 146 ? -0.443 4.432 -5.754 1.00 97.44 146 THR A C 1
ATOM 1167 O O . THR A 1 146 ? -0.803 3.319 -6.127 1.00 97.44 146 THR A O 1
ATOM 1170 N N . ALA A 1 147 ? 0.675 5.012 -6.201 1.00 97.12 147 ALA A N 1
ATOM 1171 C CA . ALA A 1 147 ? 1.562 4.381 -7.176 1.00 97.12 147 ALA A CA 1
ATOM 1172 C C . ALA A 1 147 ? 2.172 3.074 -6.642 1.00 97.12 147 ALA A C 1
ATOM 1174 O O . ALA A 1 147 ? 2.197 2.080 -7.363 1.00 97.12 147 ALA A O 1
ATOM 1175 N N . THR A 1 148 ? 2.575 3.025 -5.366 1.00 96.31 148 THR A N 1
ATOM 1176 C CA . THR A 1 148 ? 3.081 1.790 -4.747 1.00 96.31 148 THR A CA 1
ATOM 1177 C C . THR A 1 148 ? 2.029 0.685 -4.765 1.00 96.31 148 THR A C 1
ATOM 1179 O O . THR A 1 148 ? 2.332 -0.442 -5.145 1.00 96.31 148 THR A O 1
ATOM 1182 N N . VAL A 1 149 ? 0.777 1.000 -4.416 1.00 96.62 149 VAL A N 1
ATOM 1183 C CA . VAL A 1 149 ? -0.316 0.014 -4.427 1.00 96.62 149 VAL A CA 1
ATOM 1184 C C . VAL A 1 149 ? -0.588 -0.498 -5.839 1.00 96.62 149 VAL A C 1
ATOM 1186 O O . VAL A 1 149 ? -0.688 -1.709 -6.023 1.00 96.62 149 VAL A O 1
ATOM 1189 N N . LEU A 1 150 ? -0.650 0.394 -6.833 1.00 96.44 150 LEU A N 1
ATOM 1190 C CA . LEU A 1 150 ? -0.800 0.026 -8.246 1.00 96.44 150 LEU A CA 1
ATOM 1191 C C . LEU A 1 150 ? 0.319 -0.915 -8.705 1.00 96.44 150 LEU A C 1
ATOM 1193 O O . LEU A 1 150 ? 0.048 -1.967 -9.281 1.00 96.44 150 LEU A O 1
ATOM 1197 N N . MET A 1 151 ? 1.564 -0.584 -8.369 1.00 94.81 151 MET A N 1
ATOM 1198 C CA . MET A 1 151 ? 2.728 -1.406 -8.681 1.00 94.81 151 MET A CA 1
ATOM 1199 C C . MET A 1 151 ? 2.642 -2.795 -8.021 1.00 94.81 151 MET A C 1
ATOM 1201 O O . MET A 1 151 ? 2.912 -3.803 -8.675 1.00 94.81 151 MET A O 1
ATOM 1205 N N . CYS A 1 152 ? 2.189 -2.887 -6.763 1.00 94.12 152 CYS A N 1
ATOM 1206 C CA . CYS A 1 152 ? 1.967 -4.164 -6.068 1.00 94.12 152 CYS A CA 1
ATOM 1207 C C . CYS A 1 152 ? 0.881 -5.039 -6.728 1.00 94.12 152 CYS A C 1
ATOM 1209 O O . CYS A 1 152 ? 0.943 -6.272 -6.646 1.00 94.12 152 CYS A O 1
ATOM 1211 N N . ILE A 1 153 ? -0.104 -4.436 -7.399 1.00 93.69 153 ILE A N 1
ATOM 1212 C CA . ILE A 1 153 ? -1.162 -5.154 -8.132 1.00 93.69 153 ILE A CA 1
ATOM 1213 C C . ILE A 1 153 ? -0.896 -5.271 -9.641 1.00 93.69 153 ILE A C 1
ATOM 1215 O O . ILE A 1 153 ? -1.773 -5.724 -10.374 1.00 93.69 153 ILE A O 1
ATOM 1219 N N . GLY A 1 154 ? 0.324 -4.982 -10.100 1.00 92.38 154 GLY A N 1
ATOM 1220 C CA . GLY A 1 154 ? 0.752 -5.261 -11.476 1.00 92.38 154 GLY A CA 1
ATOM 1221 C C . GLY A 1 154 ? 0.507 -4.127 -12.471 1.00 92.38 154 GLY A C 1
ATOM 1222 O O . GLY A 1 154 ? 0.514 -4.353 -13.675 1.00 92.38 154 GLY A O 1
ATOM 1223 N N . TYR A 1 155 ? 0.278 -2.908 -11.986 1.00 93.94 155 TYR A N 1
ATOM 1224 C CA . TYR A 1 155 ? 0.186 -1.712 -12.815 1.00 93.94 155 TYR A CA 1
ATOM 1225 C C . TYR A 1 155 ? 1.475 -0.893 -12.711 1.00 93.94 155 TYR A C 1
ATOM 1227 O O . TYR A 1 155 ? 1.685 -0.163 -11.746 1.00 93.94 155 TYR A O 1
ATOM 1235 N N . TYR A 1 156 ? 2.327 -0.995 -13.733 1.00 92.31 156 TYR A N 1
ATOM 1236 C CA . TYR A 1 156 ? 3.700 -0.464 -13.703 1.00 92.31 156 TYR A CA 1
ATOM 1237 C C . TYR A 1 156 ? 3.889 0.906 -14.378 1.00 92.31 156 TYR A C 1
ATOM 1239 O O . TYR A 1 156 ? 4.983 1.458 -14.360 1.00 92.31 156 TYR A O 1
ATOM 1247 N N . HIS A 1 157 ? 2.834 1.471 -14.969 1.00 91.75 157 HIS A N 1
ATOM 1248 C CA . HIS A 1 157 ? 2.881 2.758 -15.681 1.00 91.75 157 HIS A CA 1
ATOM 1249 C C . HIS A 1 157 ? 3.040 3.973 -14.745 1.00 91.75 157 HIS A C 1
ATOM 1251 O O . HIS A 1 157 ? 3.403 5.054 -15.206 1.00 91.75 157 HIS A O 1
ATOM 1257 N N . LEU A 1 158 ? 2.781 3.814 -13.441 1.00 91.44 158 LEU A N 1
ATOM 1258 C CA . LEU A 1 158 ? 3.013 4.839 -12.423 1.00 91.44 158 LEU A CA 1
ATOM 1259 C C . LEU A 1 158 ? 4.095 4.379 -11.451 1.00 91.44 158 LEU A C 1
ATOM 1261 O O . LEU A 1 158 ? 3.928 3.386 -10.745 1.00 91.44 158 LEU A O 1
ATOM 1265 N N . LEU A 1 159 ? 5.186 5.140 -11.388 1.00 91.06 159 LEU A N 1
ATOM 1266 C CA . LEU A 1 159 ? 6.298 4.871 -10.486 1.00 91.06 159 LEU A CA 1
ATOM 1267 C C . LEU A 1 159 ? 6.088 5.585 -9.141 1.00 91.06 159 LEU A C 1
ATOM 1269 O O . LEU A 1 159 ? 5.778 6.782 -9.126 1.00 91.06 159 LEU A O 1
ATOM 1273 N N . PRO A 1 160 ? 6.266 4.892 -8.004 1.00 93.88 160 PRO A N 1
ATOM 1274 C CA . PRO A 1 160 ? 6.270 5.534 -6.699 1.00 93.88 160 PRO A CA 1
ATOM 1275 C C . PRO A 1 160 ? 7.563 6.331 -6.511 1.00 93.88 160 PRO A C 1
ATOM 1277 O O . PRO A 1 160 ? 8.571 5.813 -6.043 1.00 93.88 160 PRO A O 1
ATOM 1280 N N . SER A 1 161 ? 7.525 7.609 -6.883 1.00 93.00 161 SER A N 1
ATOM 1281 C CA . SER A 1 161 ? 8.676 8.507 -6.771 1.00 93.00 161 SER A CA 1
ATOM 1282 C C . SER A 1 161 ? 8.706 9.210 -5.419 1.00 93.00 161 SER A C 1
ATOM 1284 O O . SER A 1 161 ? 7.781 9.946 -5.064 1.00 93.00 161 SER A O 1
ATOM 1286 N N . ASP A 1 162 ? 9.792 9.017 -4.680 1.00 92.00 162 ASP A N 1
ATOM 1287 C CA . ASP A 1 162 ? 10.107 9.754 -3.459 1.00 92.00 162 ASP A CA 1
ATOM 1288 C C . ASP A 1 162 ? 11.228 10.783 -3.689 1.00 92.00 162 ASP A C 1
ATOM 1290 O O . ASP A 1 162 ? 11.694 11.006 -4.809 1.00 92.00 162 ASP A O 1
ATOM 1294 N N . ILE A 1 163 ? 11.649 11.453 -2.614 1.00 91.81 163 ILE A N 1
ATOM 1295 C CA . ILE A 1 163 ? 12.705 12.471 -2.684 1.00 91.81 163 ILE A CA 1
AT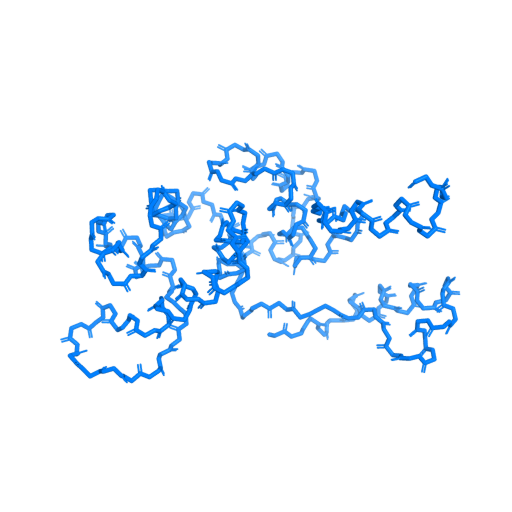OM 1296 C C . ILE A 1 163 ? 14.034 11.901 -3.191 1.00 91.81 163 ILE A C 1
ATOM 1298 O O . ILE A 1 163 ? 14.773 12.607 -3.871 1.00 91.81 163 ILE A O 1
ATOM 1302 N N . GLU A 1 164 ? 14.312 10.631 -2.902 1.00 92.19 164 GLU A N 1
ATOM 1303 C CA . GLU A 1 164 ? 15.555 9.967 -3.277 1.00 92.19 164 GLU A CA 1
ATOM 1304 C C . GLU A 1 164 ? 15.534 9.556 -4.749 1.00 92.19 164 GLU A C 1
ATOM 1306 O O . GLU A 1 164 ? 16.493 9.789 -5.480 1.00 92.19 164 GLU A O 1
ATOM 1311 N N . THR A 1 165 ? 14.388 9.062 -5.218 1.00 92.88 165 THR A N 1
ATOM 1312 C CA . THR A 1 165 ? 14.116 8.819 -6.637 1.00 92.88 165 THR A CA 1
ATOM 1313 C C . THR A 1 165 ? 14.334 10.098 -7.444 1.00 92.88 165 THR A C 1
ATOM 1315 O O . THR A 1 165 ? 15.011 10.085 -8.470 1.00 92.88 165 THR A O 1
ATOM 1318 N N . LEU A 1 166 ? 13.811 11.230 -6.960 1.00 92.38 166 LEU A N 1
ATOM 1319 C CA . LEU A 1 166 ? 13.997 12.530 -7.606 1.00 92.38 166 LEU A CA 1
ATOM 1320 C C . LEU A 1 166 ? 15.453 13.015 -7.551 1.00 92.38 166 LEU A C 1
ATOM 1322 O O . LEU A 1 166 ? 15.914 13.617 -8.520 1.00 92.38 166 LEU A O 1
ATOM 1326 N N . ARG A 1 167 ? 16.174 12.763 -6.450 1.00 94.69 167 ARG A N 1
ATOM 1327 C CA . ARG A 1 167 ? 17.603 13.088 -6.315 1.00 94.69 167 ARG A CA 1
ATOM 1328 C C . ARG A 1 167 ? 18.432 12.332 -7.353 1.00 94.69 167 ARG A C 1
ATOM 1330 O O . ARG A 1 167 ? 19.129 12.966 -8.138 1.00 94.69 167 ARG A O 1
ATOM 1337 N N . ILE A 1 168 ? 18.290 11.006 -7.413 1.00 93.50 168 ILE A N 1
ATOM 1338 C CA . ILE A 1 168 ? 19.003 10.151 -8.376 1.00 93.50 168 ILE A CA 1
ATOM 1339 C C . ILE A 1 168 ? 18.655 10.555 -9.809 1.00 93.50 168 ILE A C 1
ATOM 1341 O O . ILE A 1 168 ? 19.540 10.663 -10.655 1.00 93.50 168 ILE A O 1
ATOM 1345 N N . PHE A 1 169 ? 17.377 10.825 -10.089 1.00 92.38 169 PHE A N 1
ATOM 1346 C CA . PHE A 1 169 ? 16.957 11.243 -11.422 1.00 92.38 169 PHE A CA 1
ATOM 1347 C C . PHE A 1 169 ? 17.646 12.542 -11.866 1.00 92.38 169 PHE A C 1
ATOM 1349 O O . PHE A 1 169 ? 18.094 12.643 -13.007 1.00 92.38 169 PHE A O 1
ATOM 1356 N N . ARG A 1 170 ? 17.776 13.523 -10.963 1.00 92.81 170 ARG A N 1
ATOM 1357 C CA . ARG A 1 170 ? 18.488 14.779 -11.245 1.00 92.81 170 ARG A CA 1
ATOM 1358 C C . ARG A 1 170 ? 19.974 14.548 -11.509 1.00 92.81 170 ARG A C 1
ATOM 1360 O O . ARG A 1 170 ? 20.479 15.023 -12.523 1.00 92.81 170 ARG A O 1
ATOM 1367 N N . GLU A 1 171 ? 20.633 13.766 -10.657 1.00 93.62 171 GLU A N 1
ATOM 1368 C CA . GLU A 1 171 ? 22.070 13.484 -10.764 1.00 93.62 171 GLU A CA 1
ATOM 1369 C C . GLU A 1 171 ? 22.432 12.740 -12.053 1.00 93.62 171 GLU A C 1
ATOM 1371 O O . GLU A 1 171 ? 23.411 13.081 -12.717 1.00 93.62 171 GLU A O 1
ATOM 1376 N N . VAL A 1 172 ? 21.636 11.734 -12.422 1.00 91.62 172 VAL A N 1
ATOM 1377 C CA . VAL A 1 172 ? 21.940 10.856 -13.558 1.00 91.62 172 VAL A CA 1
ATOM 1378 C C . VAL A 1 172 ? 21.504 11.466 -14.889 1.00 91.62 172 VAL A C 1
ATOM 1380 O O . VAL A 1 172 ? 22.230 11.334 -15.872 1.00 91.62 172 VAL A O 1
ATOM 1383 N N . TYR A 1 173 ? 20.337 12.120 -14.941 1.00 88.50 173 TYR A N 1
ATOM 1384 C CA . TYR A 1 173 ? 19.711 12.501 -16.215 1.00 88.50 173 TYR A CA 1
ATOM 1385 C C . TYR A 1 173 ? 19.635 14.001 -16.476 1.00 88.50 173 TYR A C 1
ATOM 1387 O O . TYR A 1 173 ? 19.510 14.394 -17.634 1.00 88.50 173 TYR A O 1
ATOM 1395 N N . LEU A 1 174 ? 19.666 14.841 -15.440 1.00 83.94 174 LEU A N 1
ATOM 1396 C CA . LEU A 1 174 ? 19.558 16.292 -15.617 1.00 83.94 174 LEU A CA 1
ATOM 1397 C C . LEU A 1 174 ? 20.910 17.004 -15.458 1.00 83.94 174 LEU A C 1
ATOM 1399 O O . LEU A 1 174 ? 21.041 18.121 -15.947 1.00 83.94 174 LEU A O 1
ATOM 1403 N N . HIS A 1 175 ? 21.914 16.357 -14.851 1.00 72.19 175 HIS A N 1
ATOM 1404 C CA . HIS A 1 175 ? 23.226 16.948 -14.546 1.00 72.19 175 HIS A CA 1
ATOM 1405 C C . HIS A 1 175 ? 23.119 18.301 -13.807 1.00 72.19 175 HIS A C 1
ATOM 1407 O O . HIS A 1 175 ? 23.905 19.214 -14.065 1.00 72.19 175 HIS A O 1
ATOM 1413 N N . ILE A 1 176 ? 22.127 18.434 -12.914 1.00 56.84 176 ILE A N 1
ATOM 1414 C CA . ILE A 1 176 ? 21.866 19.628 -12.085 1.00 56.84 176 ILE A CA 1
ATOM 1415 C C . ILE A 1 176 ? 21.934 19.249 -10.612 1.00 56.84 176 ILE A C 1
ATOM 1417 O O . ILE A 1 176 ? 21.346 18.197 -10.267 1.00 56.84 176 ILE A O 1
#

Sequence (176 aa):
MLRISAEDDRDVAQFQQLHEDAKKNGFGRIFRSTFLFEDMVKSILLCNSTWEKTLGMASSSAYCNLSYSKEETRGNFPSAKEIASLDKELINEHCKFGYRANWIVKLAKMVESGKLNLEEMERRDMTAEQVSEKLKKLTGFGAFVTATVLMCIGYYHLLPSDIETLRIFREVYLHI

Foldseek 3Di:
DWDDDPVLVVQQVVVCVVPVVCVVVVHDTDDDDPALLLLLLLQLLPPPDDPVSSCQLQQLQQQPPLPDDPDSDRHHRDALVSLLPDDLVVSCVRRVSPPCSVLSNVVSVCCVVVVDPVVCLLVPVDDLVRQLVVQVVGPSRDLLSSLSSCVNSPNNPRHNDDPVNVVVCCVPPVVD

Secondary structure (DSSP, 8-state):
-B--SHHHHHHHHHHHHH-HHHHHHT----B--SSHHHHHHHHHHHTTS-HHHHHHHHHHHHH---SS-------PPPPHHHHHTS-HHHHHHHH--GGGHHHHHHHHHHHHTTSS-HHHHHTT-S-HHHHHHHHTTSTT--HHHHHHHHHHTT--SS----HHHHHHHIIIII--

Organism: Brassica carinata (NCBI:txid52824)